Protein AF-A0A7V6TYP8-F1 (afdb_monomer_lite)

Structure (mmCIF, N/CA/C/O backbone):
data_AF-A0A7V6TYP8-F1
#
_entry.id   AF-A0A7V6TYP8-F1
#
loop_
_atom_site.group_PDB
_atom_site.id
_atom_site.typ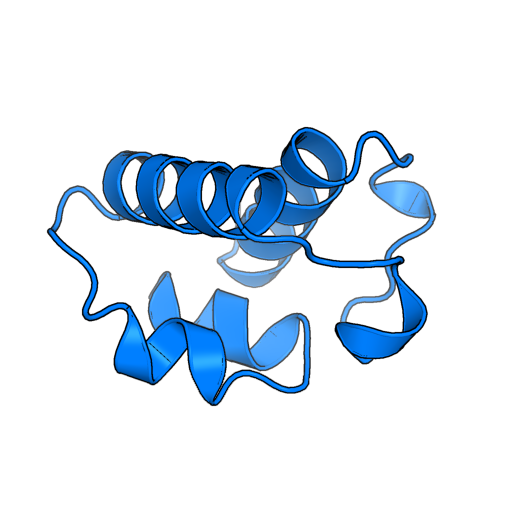e_symbol
_atom_site.label_atom_id
_atom_site.label_alt_id
_atom_site.label_comp_id
_atom_site.label_asym_id
_atom_site.label_entity_id
_atom_site.label_seq_id
_atom_site.pdbx_PDB_ins_code
_atom_site.Cartn_x
_atom_site.Cartn_y
_atom_site.Ca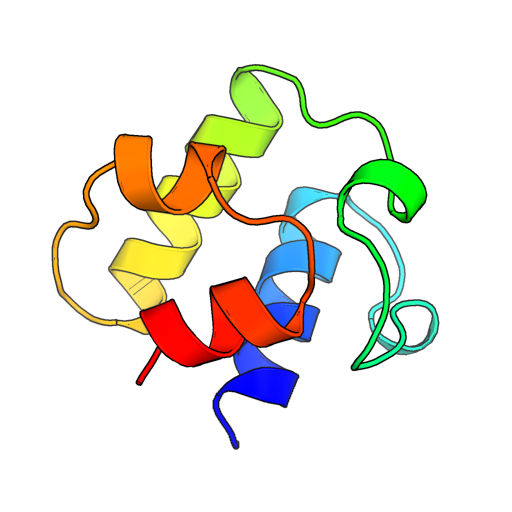rtn_z
_atom_site.occupancy
_atom_site.B_iso_or_equiv
_atom_site.auth_seq_id
_atom_site.auth_comp_id
_atom_site.auth_asym_id
_atom_site.auth_atom_id
_atom_site.pdbx_PDB_model_num
ATOM 1 N N . MET A 1 1 ? -15.987 0.467 -7.465 1.00 68.75 1 MET A N 1
ATOM 2 C CA . MET A 1 1 ? -14.565 0.077 -7.431 1.00 68.75 1 MET A CA 1
ATOM 3 C C . MET A 1 1 ? -14.419 -0.974 -6.349 1.00 68.75 1 MET A C 1
ATOM 5 O O . MET A 1 1 ? -14.911 -0.721 -5.252 1.00 68.75 1 MET A O 1
ATOM 9 N N . ASN A 1 2 ? -13.890 -2.156 -6.674 1.00 89.62 2 ASN A N 1
ATOM 10 C CA . ASN A 1 2 ? -13.676 -3.207 -5.674 1.00 89.62 2 ASN A CA 1
ATOM 11 C C . ASN A 1 2 ? -12.436 -2.867 -4.818 1.00 89.62 2 ASN A C 1
ATOM 13 O O . ASN A 1 2 ? -11.666 -1.968 -5.167 1.00 89.62 2 ASN A O 1
ATOM 17 N N . SER A 1 3 ? -12.257 -3.549 -3.691 1.00 91.88 3 SER A N 1
ATOM 18 C CA . SER A 1 3 ? -11.173 -3.241 -2.745 1.00 91.88 3 SER A CA 1
ATOM 19 C C . SER A 1 3 ? -9.786 -3.567 -3.290 1.00 91.88 3 SER A C 1
ATOM 21 O O . SER A 1 3 ? -8.799 -2.963 -2.885 1.00 91.88 3 SER A O 1
ATOM 23 N N . LEU A 1 4 ? -9.717 -4.435 -4.297 1.00 93.44 4 LEU A N 1
ATOM 24 C CA . LEU A 1 4 ? -8.479 -4.803 -4.966 1.00 93.44 4 LEU A CA 1
ATOM 25 C C . LEU A 1 4 ? -8.001 -3.716 -5.942 1.00 93.44 4 LEU A C 1
ATOM 27 O O . LEU A 1 4 ? -6.821 -3.381 -5.965 1.00 93.44 4 LEU A O 1
ATOM 31 N N . ASP A 1 5 ? -8.918 -3.092 -6.679 1.00 93.06 5 ASP A N 1
ATOM 32 C CA . ASP A 1 5 ? -8.641 -1.911 -7.498 1.00 93.06 5 ASP A CA 1
ATOM 33 C C . ASP A 1 5 ? -8.230 -0.731 -6.608 1.00 93.06 5 ASP A C 1
ATOM 35 O O . ASP A 1 5 ? -7.232 -0.078 -6.891 1.00 93.06 5 ASP A O 1
ATOM 39 N N . LYS A 1 6 ? -8.921 -0.513 -5.476 1.00 93.38 6 LYS A N 1
ATOM 40 C CA . LYS 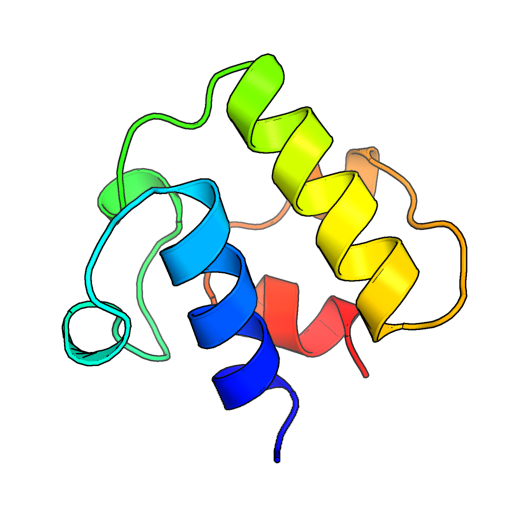A 1 6 ? -8.519 0.508 -4.489 1.00 93.38 6 LYS A CA 1
ATOM 41 C C . LYS A 1 6 ? -7.098 0.275 -3.976 1.00 93.38 6 LYS A C 1
ATOM 43 O O . LYS A 1 6 ? -6.311 1.217 -3.933 1.00 93.38 6 LYS A O 1
ATOM 48 N N . ALA A 1 7 ? -6.772 -0.965 -3.610 1.00 94.62 7 ALA A N 1
ATOM 49 C CA . ALA A 1 7 ? -5.439 -1.339 -3.154 1.00 94.62 7 ALA A CA 1
ATOM 50 C C . ALA A 1 7 ? -4.373 -1.016 -4.210 1.00 94.62 7 ALA A C 1
ATOM 52 O O . ALA A 1 7 ? -3.368 -0.384 -3.885 1.00 94.62 7 ALA A O 1
ATOM 53 N N . ARG A 1 8 ? -4.609 -1.369 -5.483 1.00 95.12 8 ARG A N 1
ATOM 54 C CA . ARG A 1 8 ? -3.689 -1.007 -6.572 1.00 95.12 8 ARG A CA 1
ATOM 55 C C . ARG A 1 8 ? -3.543 0.502 -6.722 1.00 95.12 8 ARG A C 1
ATOM 57 O O . ARG A 1 8 ? -2.417 0.972 -6.834 1.00 95.12 8 ARG A O 1
ATOM 64 N N . THR A 1 9 ? -4.641 1.257 -6.708 1.00 95.00 9 THR A N 1
ATOM 65 C CA . THR A 1 9 ? -4.598 2.719 -6.845 1.00 95.00 9 THR A CA 1
ATOM 66 C C . THR A 1 9 ? -3.794 3.368 -5.714 1.00 95.00 9 THR A C 1
ATOM 68 O O . THR A 1 9 ? -2.978 4.252 -5.978 1.00 95.00 9 THR A O 1
ATOM 71 N N . ILE A 1 10 ? -3.971 2.914 -4.466 1.00 94.94 10 ILE A N 1
ATOM 72 C CA . ILE A 1 10 ? -3.193 3.400 -3.315 1.00 94.94 10 ILE A CA 1
ATOM 73 C C . ILE A 1 10 ? -1.706 3.096 -3.516 1.00 94.94 10 ILE A C 1
ATOM 75 O O . ILE A 1 10 ? -0.879 4.003 -3.449 1.00 94.94 10 ILE A O 1
ATOM 79 N N . LEU A 1 11 ? -1.359 1.847 -3.833 1.00 94.56 11 LEU A N 1
ATOM 80 C CA . LEU A 1 11 ? 0.037 1.444 -4.022 1.00 94.56 11 LEU A CA 1
ATOM 81 C C . LEU A 1 11 ? 0.696 2.170 -5.198 1.00 94.56 11 LEU A C 1
ATOM 83 O O . LEU A 1 11 ? 1.819 2.644 -5.062 1.00 94.56 11 LEU A O 1
ATOM 87 N N . ALA A 1 12 ? -0.006 2.331 -6.320 1.00 94.81 12 ALA A N 1
ATOM 88 C CA . ALA A 1 12 ? 0.469 3.082 -7.480 1.00 94.81 12 ALA A CA 1
ATOM 89 C C . ALA A 1 12 ? 0.811 4.533 -7.111 1.00 94.81 12 ALA A C 1
ATOM 91 O O . ALA A 1 12 ? 1.882 5.037 -7.457 1.00 94.81 12 ALA A O 1
ATOM 92 N N . LYS A 1 13 ? -0.071 5.184 -6.342 1.00 93.69 13 LYS A N 1
ATOM 93 C CA . LYS A 1 13 ? 0.117 6.555 -5.860 1.00 93.69 13 LYS A CA 1
ATOM 94 C C . LYS A 1 13 ? 1.292 6.668 -4.886 1.00 93.69 13 LYS A C 1
ATOM 96 O O . LYS A 1 13 ? 2.110 7.569 -5.043 1.00 93.69 13 LYS A O 1
ATOM 101 N N . CYS A 1 14 ? 1.392 5.771 -3.906 1.00 93.94 14 CYS A N 1
ATOM 102 C CA . CYS A 1 14 ? 2.429 5.821 -2.870 1.00 93.94 14 CYS A CA 1
ATOM 103 C C . CYS A 1 14 ? 3.821 5.428 -3.388 1.00 93.94 14 CYS A C 1
ATOM 105 O O . CYS A 1 14 ? 4.822 5.966 -2.920 1.00 93.94 14 CYS A O 1
ATOM 107 N N . LEU A 1 15 ? 3.891 4.500 -4.346 1.00 92.25 15 LEU A N 1
ATOM 108 C CA . LEU A 1 15 ? 5.144 4.007 -4.929 1.00 92.25 15 LEU A CA 1
ATOM 109 C C . LEU A 1 15 ? 5.569 4.769 -6.186 1.00 92.25 15 LEU A C 1
ATOM 111 O O . LEU A 1 15 ? 6.656 4.524 -6.704 1.00 92.25 15 LEU A O 1
ATOM 115 N N . PHE A 1 16 ? 4.740 5.698 -6.667 1.00 91.50 16 PHE A N 1
ATOM 116 C CA . PHE A 1 16 ? 4.975 6.453 -7.899 1.00 91.50 16 PHE A CA 1
ATOM 117 C C . PHE A 1 16 ? 5.204 5.542 -9.119 1.00 91.50 16 PHE A C 1
ATOM 119 O O . PHE A 1 16 ? 6.051 5.822 -9.969 1.00 91.50 16 PHE A O 1
ATOM 126 N N . ILE A 1 17 ? 4.432 4.454 -9.212 1.00 92.50 17 ILE A N 1
ATOM 127 C CA . ILE A 1 17 ? 4.464 3.502 -10.332 1.00 92.50 17 ILE A CA 1
ATOM 128 C C . ILE A 1 17 ? 3.103 3.447 -11.043 1.00 92.50 17 ILE A C 1
ATOM 130 O O . ILE A 1 17 ? 2.079 3.734 -10.423 1.00 92.50 17 ILE A O 1
ATOM 134 N N . PRO A 1 18 ? 3.055 3.072 -12.334 1.00 93.00 18 PRO A N 1
ATOM 135 C CA . PRO A 1 18 ? 1.792 2.934 -13.059 1.00 93.00 18 PRO A CA 1
ATOM 136 C C . PRO A 1 18 ? 0.889 1.860 -12.437 1.00 93.00 18 PRO A C 1
ATOM 138 O O . PRO A 1 18 ? 1.351 0.749 -12.175 1.00 93.00 18 PRO A O 1
ATOM 141 N N . GLU A 1 19 ? -0.402 2.145 -12.247 1.00 93.25 19 GLU A N 1
ATOM 142 C CA . GLU A 1 19 ? -1.353 1.182 -11.664 1.00 93.25 19 GLU A CA 1
ATOM 143 C C . GLU A 1 19 ? -1.462 -0.094 -12.509 1.00 93.25 19 GLU A C 1
ATOM 145 O O . GLU A 1 19 ? -1.471 -1.201 -11.974 1.00 93.25 19 GLU A O 1
ATOM 150 N N . GLU A 1 20 ? -1.454 0.047 -13.834 1.00 90.94 20 GLU A N 1
ATOM 151 C CA . GLU A 1 20 ? -1.476 -1.055 -14.798 1.00 90.94 20 GLU A CA 1
ATOM 152 C C . GLU A 1 20 ? -0.255 -1.986 -14.715 1.00 90.94 20 GLU A C 1
ATOM 154 O O . GLU A 1 20 ? -0.286 -3.088 -15.264 1.00 90.94 20 GLU A O 1
ATOM 159 N N . SER A 1 21 ? 0.814 -1.573 -14.025 1.00 91.00 21 SER A N 1
ATOM 160 C CA . SER A 1 21 ? 1.994 -2.412 -13.789 1.00 91.00 21 SER A CA 1
ATOM 161 C C . SER A 1 21 ? 1.867 -3.304 -12.548 1.00 91.00 21 SER A C 1
ATOM 163 O O . SER A 1 21 ? 2.634 -4.255 -12.393 1.00 91.00 21 SER A O 1
ATOM 165 N N . ILE A 1 22 ? 0.882 -3.039 -11.684 1.00 92.75 22 ILE A N 1
ATOM 166 C CA . ILE A 1 22 ? 0.659 -3.765 -10.434 1.00 92.75 22 ILE A CA 1
ATOM 167 C C . ILE A 1 22 ? -0.313 -4.913 -10.695 1.00 92.75 22 ILE A C 1
ATOM 169 O O . ILE A 1 22 ? -1.499 -4.713 -10.963 1.00 92.75 22 ILE A O 1
ATOM 173 N N . ARG A 1 23 ? 0.168 -6.150 -10.583 1.00 90.44 23 ARG A N 1
ATOM 174 C CA . ARG A 1 23 ? -0.725 -7.310 -10.639 1.00 90.44 23 ARG A CA 1
ATOM 175 C C . ARG A 1 23 ? -1.542 -7.424 -9.355 1.00 90.44 23 ARG A C 1
ATOM 177 O O . ARG A 1 23 ? -1.076 -7.092 -8.272 1.00 90.44 23 ARG A O 1
ATOM 184 N N . ALA A 1 24 ? -2.751 -7.962 -9.485 1.00 82.31 24 ALA A N 1
ATOM 185 C CA . ALA A 1 24 ? -3.654 -8.206 -8.362 1.00 82.31 24 ALA A CA 1
ATOM 186 C C . ALA A 1 24 ? -3.077 -9.141 -7.283 1.00 82.31 24 ALA A C 1
ATOM 188 O O . ALA A 1 24 ? -3.434 -9.041 -6.114 1.00 82.31 24 ALA A O 1
ATOM 189 N N . ASP A 1 25 ? -2.204 -10.052 -7.702 1.00 84.69 25 ASP A N 1
ATOM 190 C CA . ASP A 1 25 ? -1.513 -11.050 -6.892 1.00 84.69 25 ASP A CA 1
ATOM 191 C C . ASP A 1 25 ? -0.037 -10.694 -6.659 1.00 84.69 25 ASP A C 1
ATOM 193 O O . ASP A 1 25 ? 0.740 -11.560 -6.276 1.00 84.69 25 ASP A O 1
ATOM 197 N N . ALA A 1 26 ? 0.375 -9.453 -6.945 1.00 91.06 26 ALA A N 1
ATOM 198 C CA . ALA A 1 26 ? 1.764 -9.054 -6.780 1.00 91.06 26 ALA A CA 1
ATOM 199 C C . ALA A 1 26 ? 2.164 -9.030 -5.301 1.00 91.06 26 ALA A C 1
ATOM 201 O O . ALA A 1 26 ? 1.442 -8.483 -4.459 1.00 91.06 26 ALA A O 1
ATOM 202 N N . ASP A 1 27 ? 3.362 -9.542 -5.027 1.00 92.06 27 ASP A N 1
ATOM 203 C CA . ASP A 1 27 ? 4.024 -9.356 -3.743 1.00 92.06 27 ASP A CA 1
ATOM 204 C C . ASP A 1 27 ? 4.406 -7.885 -3.587 1.00 92.06 27 ASP A C 1
ATOM 206 O O . ASP A 1 27 ? 5.015 -7.288 -4.479 1.00 92.06 27 ASP A O 1
ATOM 210 N N . ILE A 1 28 ? 4.120 -7.302 -2.433 1.00 89.69 28 ILE A N 1
ATOM 211 C CA . ILE A 1 28 ? 4.439 -5.909 -2.108 1.00 89.69 28 ILE A CA 1
ATOM 212 C C . ILE A 1 28 ? 5.943 -5.648 -2.235 1.00 89.69 28 ILE A C 1
ATOM 214 O O . ILE A 1 28 ? 6.355 -4.636 -2.801 1.00 89.69 28 ILE A O 1
ATOM 218 N N . ALA A 1 29 ? 6.766 -6.605 -1.798 1.00 86.81 29 ALA A N 1
ATOM 219 C CA . ALA A 1 29 ? 8.222 -6.535 -1.911 1.00 86.81 29 ALA A CA 1
ATOM 220 C C . ALA A 1 29 ? 8.721 -6.448 -3.368 1.00 86.81 29 ALA A C 1
ATOM 222 O O . ALA A 1 29 ? 9.841 -5.998 -3.607 1.00 86.81 29 ALA A O 1
ATOM 223 N N . SER A 1 30 ? 7.905 -6.866 -4.343 1.00 89.12 30 SER A N 1
ATOM 224 C CA . SER A 1 30 ? 8.236 -6.795 -5.771 1.00 89.12 30 SER A CA 1
ATOM 225 C C . SER A 1 30 ? 7.911 -5.441 -6.412 1.00 89.12 30 SER A C 1
ATOM 227 O O . SER A 1 30 ? 8.443 -5.134 -7.477 1.00 89.12 30 SER A O 1
ATOM 229 N N . LEU A 1 31 ? 7.071 -4.619 -5.770 1.00 87.25 31 LEU A N 1
ATOM 230 C CA . LEU A 1 31 ? 6.588 -3.347 -6.323 1.00 87.25 31 LEU A CA 1
ATOM 231 C C . LEU A 1 31 ? 7.579 -2.193 -6.139 1.00 87.25 31 LEU A C 1
ATOM 233 O O . LEU A 1 31 ? 7.498 -1.185 -6.838 1.00 87.25 31 LEU A O 1
ATOM 237 N N . GLY A 1 32 ? 8.520 -2.331 -5.208 1.00 84.38 32 GLY A N 1
ATOM 238 C CA . GLY A 1 32 ? 9.530 -1.321 -4.930 1.00 84.38 32 GLY A CA 1
ATOM 239 C C . GLY A 1 32 ? 9.993 -1.351 -3.481 1.00 84.38 32 GLY A C 1
ATOM 240 O O . GLY A 1 32 ? 9.592 -2.195 -2.683 1.00 84.38 32 GLY A O 1
ATOM 241 N N . LYS A 1 33 ? 10.863 -0.402 -3.132 1.00 85.12 33 LYS A N 1
ATOM 242 C CA . LYS A 1 33 ? 11.305 -0.224 -1.751 1.00 85.12 33 LYS A CA 1
ATOM 243 C C . LYS A 1 33 ? 10.255 0.583 -0.989 1.00 85.12 33 LYS A C 1
ATOM 245 O O . LYS A 1 33 ? 10.057 1.752 -1.298 1.00 85.12 33 LYS A O 1
ATOM 250 N N . ILE A 1 34 ? 9.647 -0.019 0.028 1.00 89.19 34 ILE A N 1
ATOM 251 C CA . ILE A 1 34 ? 8.848 0.706 1.019 1.00 89.19 34 ILE A CA 1
ATOM 252 C C . ILE A 1 34 ? 9.800 1.178 2.113 1.00 89.19 34 ILE A C 1
ATOM 254 O O . ILE A 1 34 ? 10.308 0.381 2.901 1.00 89.19 34 ILE A O 1
ATOM 258 N N . ASP A 1 35 ? 10.104 2.471 2.115 1.00 89.94 35 ASP A N 1
ATOM 259 C CA . ASP A 1 35 ? 10.783 3.110 3.237 1.00 89.94 35 ASP A CA 1
ATOM 260 C C . ASP A 1 35 ? 9.772 3.680 4.243 1.00 89.94 35 ASP A C 1
ATOM 262 O O . ASP A 1 35 ? 8.560 3.543 4.081 1.00 89.94 35 ASP A O 1
ATOM 266 N N . SER A 1 36 ? 10.272 4.307 5.309 1.00 90.62 36 SER A N 1
ATOM 267 C CA . SER A 1 36 ? 9.427 4.874 6.361 1.00 90.62 36 SER A CA 1
ATOM 268 C C . SER A 1 36 ? 8.456 5.941 5.849 1.00 90.62 36 SER A C 1
ATOM 270 O O . SER A 1 36 ? 7.364 6.062 6.388 1.00 90.62 36 SER A O 1
ATOM 272 N N . LEU A 1 37 ? 8.834 6.717 4.827 1.00 91.75 37 LEU A N 1
ATOM 273 C CA . LEU A 1 37 ? 7.976 7.769 4.284 1.00 91.75 37 LEU A CA 1
ATOM 274 C C . LEU A 1 37 ? 6.897 7.169 3.384 1.00 91.75 37 LEU A C 1
ATOM 276 O O . LEU A 1 37 ? 5.730 7.534 3.493 1.00 91.75 37 LEU A O 1
ATOM 280 N N . THR A 1 38 ? 7.271 6.230 2.516 1.00 92.06 38 THR A N 1
ATOM 281 C CA . THR A 1 38 ? 6.315 5.488 1.692 1.00 92.06 38 THR A CA 1
ATOM 282 C C . THR A 1 38 ? 5.311 4.734 2.556 1.00 92.06 38 THR A C 1
ATOM 284 O O . THR A 1 38 ? 4.122 4.751 2.256 1.00 92.06 38 THR A O 1
ATOM 287 N N . PHE A 1 39 ? 5.772 4.101 3.635 1.00 92.94 39 PHE A N 1
ATOM 288 C CA . PHE A 1 39 ? 4.905 3.396 4.570 1.00 92.94 39 PHE A CA 1
ATOM 289 C C . PHE A 1 39 ? 3.888 4.342 5.220 1.00 92.94 39 PHE A C 1
ATOM 291 O O . PHE A 1 39 ? 2.695 4.064 5.177 1.00 92.94 39 PHE A O 1
ATOM 298 N N . GLU A 1 40 ? 4.337 5.494 5.724 1.00 94.19 40 GLU A N 1
ATOM 299 C CA . GLU A 1 40 ? 3.452 6.513 6.305 1.00 94.19 40 GLU A CA 1
ATOM 300 C C . GLU A 1 40 ? 2.398 7.006 5.298 1.00 94.19 40 GLU A C 1
ATOM 302 O O . GLU A 1 40 ? 1.225 7.167 5.632 1.00 94.19 40 GLU A O 1
ATOM 307 N N . LEU A 1 41 ? 2.789 7.195 4.033 1.00 94.06 41 LEU A N 1
ATOM 308 C CA . LEU A 1 41 ? 1.854 7.556 2.965 1.00 94.06 41 LEU A CA 1
ATOM 309 C C . LEU A 1 41 ? 0.815 6.458 2.716 1.00 94.06 41 LEU A C 1
ATOM 311 O O . LEU A 1 41 ? -0.350 6.776 2.501 1.00 94.06 41 LEU A O 1
ATOM 315 N N . ILE A 1 42 ? 1.216 5.184 2.743 1.00 94.50 42 ILE A N 1
ATOM 316 C CA . ILE A 1 42 ? 0.285 4.059 2.591 1.00 94.50 42 ILE A CA 1
ATOM 317 C C . ILE A 1 42 ? -0.717 4.053 3.746 1.00 94.50 42 ILE A C 1
ATOM 319 O O . ILE A 1 42 ? -1.913 3.961 3.482 1.00 94.50 42 ILE A O 1
ATOM 323 N N . VAL A 1 43 ? -0.258 4.208 4.994 1.00 94.75 43 VAL A N 1
ATOM 324 C CA . VAL A 1 43 ? -1.133 4.293 6.179 1.00 94.75 43 VAL A CA 1
ATOM 325 C C . VAL A 1 43 ? -2.184 5.385 5.976 1.00 94.75 43 VAL A C 1
ATOM 327 O O . VAL A 1 43 ? -3.378 5.090 5.966 1.00 94.75 43 VAL A O 1
ATOM 330 N N . LEU A 1 44 ? -1.751 6.616 5.691 1.00 95.00 44 LEU A N 1
ATOM 331 C CA . LEU A 1 44 ? -2.647 7.759 5.493 1.00 95.00 44 LEU A CA 1
ATOM 332 C C . LEU A 1 44 ? -3.665 7.535 4.367 1.00 95.00 44 LEU A C 1
ATOM 334 O O . LEU A 1 44 ? -4.836 7.887 4.499 1.00 95.00 44 LEU A O 1
ATOM 338 N N . GLU A 1 45 ? -3.247 6.970 3.235 1.00 95.25 45 GLU A N 1
ATOM 339 C CA . GLU A 1 45 ? -4.151 6.719 2.109 1.00 95.25 45 GLU A CA 1
ATOM 340 C C . GLU A 1 45 ? -5.157 5.601 2.406 1.00 95.25 45 GLU A C 1
ATOM 342 O O . GLU A 1 45 ? -6.313 5.697 1.993 1.00 95.25 45 GLU A O 1
ATOM 347 N N . VAL A 1 46 ? -4.761 4.572 3.158 1.00 94.25 46 VAL A N 1
ATOM 348 C CA . VAL A 1 46 ? -5.663 3.500 3.600 1.00 94.25 46 VAL A CA 1
ATOM 349 C C . VAL A 1 46 ? -6.684 4.032 4.602 1.00 94.25 46 VAL A C 1
ATOM 351 O O . VAL A 1 46 ? -7.872 3.728 4.478 1.00 94.25 46 VAL A O 1
ATOM 354 N N . GLU A 1 47 ? -6.268 4.859 5.558 1.00 94.94 47 GLU A N 1
ATOM 355 C CA . GLU A 1 47 ? -7.173 5.499 6.518 1.00 94.94 47 GLU A CA 1
ATOM 356 C C . GLU A 1 47 ? -8.164 6.429 5.816 1.00 94.94 47 GLU A C 1
ATOM 358 O O . GLU A 1 47 ? -9.372 6.351 6.043 1.00 94.94 47 GLU A O 1
ATOM 363 N N . ASN A 1 48 ? -7.681 7.238 4.870 1.00 93.88 48 ASN A N 1
ATOM 364 C CA . ASN A 1 48 ? -8.533 8.089 4.042 1.00 93.88 48 ASN A CA 1
ATOM 365 C C . ASN A 1 48 ? -9.528 7.276 3.199 1.00 93.88 48 ASN A C 1
ATOM 367 O O . ASN A 1 48 ? -10.677 7.687 3.033 1.00 93.88 48 ASN A O 1
ATOM 371 N N . ALA A 1 49 ? -9.111 6.127 2.658 1.00 92.62 49 ALA A N 1
ATOM 372 C CA . ALA A 1 49 ? -9.957 5.282 1.818 1.00 92.62 49 ALA A CA 1
ATOM 373 C C . ALA A 1 49 ? -10.986 4.460 2.611 1.00 92.62 49 ALA A C 1
ATOM 375 O O . ALA A 1 49 ? -12.070 4.179 2.090 1.00 92.62 49 ALA A O 1
ATOM 376 N N . SER A 1 50 ? -10.646 4.058 3.837 1.00 90.81 50 SER A N 1
ATOM 377 C CA . SER A 1 50 ? -11.493 3.240 4.716 1.00 90.81 50 SER A CA 1
ATOM 378 C C . SER A 1 50 ? -12.343 4.072 5.684 1.00 90.81 50 SER A C 1
ATOM 380 O O . SER A 1 50 ? -13.349 3.581 6.195 1.00 90.81 50 SER A O 1
ATOM 382 N N . GLY A 1 51 ? -11.981 5.337 5.919 1.00 93.00 51 GLY A N 1
ATOM 383 C CA . GLY A 1 51 ? -12.652 6.224 6.870 1.00 93.00 51 GLY A CA 1
ATOM 384 C C . GLY A 1 51 ? -12.433 5.835 8.335 1.00 93.00 51 GLY A C 1
ATOM 385 O O . GLY A 1 51 ? -13.201 6.264 9.197 1.00 93.00 51 GLY A O 1
ATOM 386 N N . ARG A 1 52 ? -11.422 5.008 8.618 1.00 92.56 52 ARG A N 1
ATOM 387 C CA . ARG A 1 52 ? -11.055 4.545 9.960 1.00 92.56 52 ARG A CA 1
ATOM 388 C C . ARG A 1 52 ? -9.544 4.563 10.131 1.00 92.56 52 ARG A C 1
A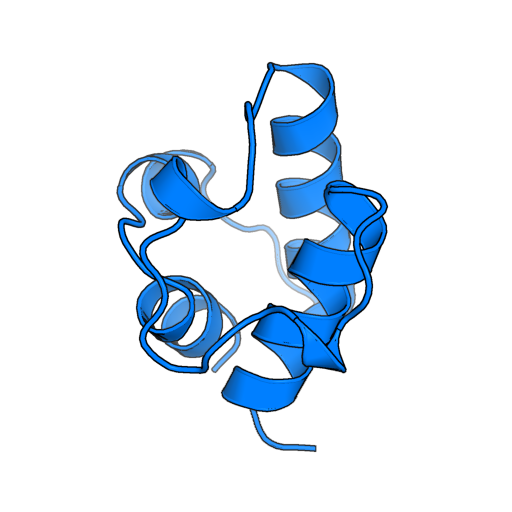TOM 390 O O . ARG A 1 52 ? -8.822 4.408 9.154 1.00 92.56 52 ARG A O 1
ATOM 397 N N . GLU A 1 53 ? -9.093 4.688 11.373 1.00 92.62 53 GLU A N 1
ATOM 398 C CA . GLU A 1 53 ? -7.687 4.451 11.704 1.00 92.62 53 GLU A CA 1
ATOM 399 C C . GLU A 1 53 ? -7.318 2.990 11.405 1.00 92.62 53 GLU A C 1
ATOM 401 O O . GLU A 1 53 ? -8.132 2.065 11.575 1.00 92.62 53 GLU A O 1
ATOM 406 N N . VAL A 1 54 ? -6.091 2.782 10.935 1.00 90.06 54 VAL A N 1
ATOM 407 C CA . VAL A 1 54 ? -5.551 1.454 10.632 1.00 90.06 54 VAL A CA 1
ATOM 408 C C . VAL A 1 54 ? -4.362 1.187 11.533 1.00 90.06 54 VAL A C 1
ATOM 410 O O . VAL A 1 54 ? -3.472 2.016 11.665 1.00 90.06 54 VAL A O 1
ATOM 413 N N . ASP A 1 55 ? -4.341 0.001 12.142 1.00 90.94 55 ASP A N 1
ATOM 414 C CA . ASP A 1 55 ? -3.191 -0.440 12.923 1.00 90.94 55 ASP A CA 1
ATOM 415 C C . ASP A 1 55 ? -1.983 -0.626 11.985 1.00 90.94 55 ASP A C 1
ATOM 417 O O . ASP A 1 55 ? -2.029 -1.496 11.104 1.00 90.94 55 ASP A O 1
ATOM 421 N N . PRO A 1 56 ? -0.888 0.139 12.159 1.00 88.06 56 PRO A N 1
ATOM 422 C CA . PRO A 1 56 ? 0.302 0.006 11.327 1.00 88.06 56 PRO A CA 1
ATOM 423 C C . PRO A 1 56 ? 0.903 -1.405 11.356 1.00 88.06 56 PRO A C 1
ATOM 425 O O . PRO A 1 56 ? 1.550 -1.811 10.392 1.00 88.06 56 PRO A O 1
ATOM 428 N N . ILE A 1 57 ? 0.672 -2.183 12.420 1.00 90.44 57 ILE A N 1
ATOM 429 C CA . ILE A 1 57 ? 1.116 -3.580 12.496 1.00 90.44 57 ILE A CA 1
ATOM 430 C C . ILE A 1 57 ? 0.436 -4.433 11.416 1.00 90.44 57 ILE A C 1
ATOM 432 O O . ILE A 1 57 ? 1.109 -5.231 10.772 1.00 90.44 57 ILE A O 1
ATOM 436 N N . GLN A 1 58 ? -0.850 -4.207 11.126 1.00 89.94 58 GLN A N 1
ATOM 437 C CA .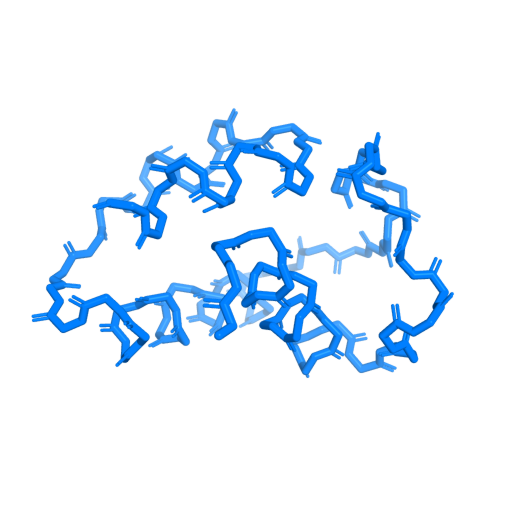 GLN A 1 58 ? -1.562 -4.935 10.064 1.00 89.94 58 GLN A CA 1
ATOM 438 C C . GLN A 1 58 ? -0.983 -4.639 8.676 1.00 89.94 58 GLN A C 1
ATOM 440 O O . GLN A 1 58 ? -0.940 -5.515 7.817 1.00 89.94 58 GLN A O 1
ATOM 445 N N . LEU A 1 59 ? -0.522 -3.405 8.455 1.00 89.38 59 LEU A N 1
ATOM 446 C CA . LEU A 1 59 ? 0.112 -3.001 7.199 1.00 89.38 59 LEU A CA 1
ATOM 447 C C . LEU A 1 59 ? 1.552 -3.515 7.075 1.00 89.38 59 LEU A C 1
ATOM 449 O O . LEU A 1 59 ? 2.018 -3.731 5.960 1.00 89.38 59 LEU A O 1
ATOM 453 N N . LEU A 1 60 ? 2.255 -3.727 8.192 1.00 89.06 60 LEU A N 1
ATOM 454 C CA . LEU A 1 60 ? 3.588 -4.341 8.208 1.00 89.06 60 LEU A CA 1
ATOM 455 C C . LEU A 1 60 ? 3.556 -5.841 7.896 1.00 89.06 60 LEU A C 1
ATOM 457 O O . LEU A 1 60 ? 4.516 -6.360 7.333 1.00 89.06 60 LEU A O 1
ATOM 461 N N . GLU A 1 61 ? 2.476 -6.530 8.261 1.00 89.62 61 GLU A N 1
ATOM 462 C CA . GLU A 1 61 ? 2.290 -7.970 8.022 1.00 89.62 61 GLU A CA 1
ATOM 463 C C . GLU A 1 61 ? 1.775 -8.299 6.613 1.00 89.62 61 GLU A C 1
ATOM 465 O O . GLU A 1 61 ? 1.647 -9.467 6.250 1.00 89.62 61 GLU A O 1
ATOM 470 N N . MET A 1 62 ? 1.470 -7.285 5.805 1.00 90.56 6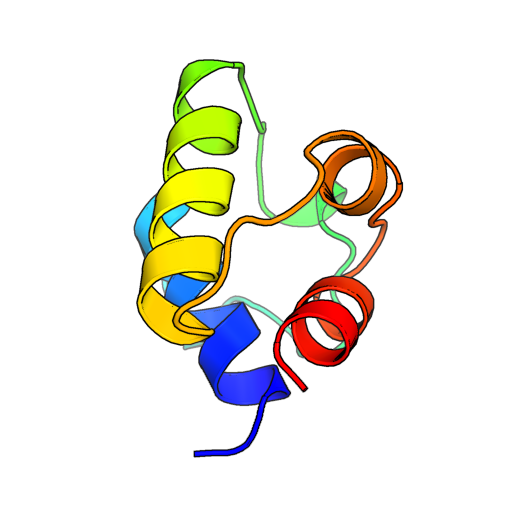2 MET A N 1
ATOM 471 C CA . MET A 1 62 ? 1.001 -7.472 4.440 1.00 90.56 62 MET A CA 1
ATOM 472 C C . MET A 1 62 ? 2.133 -7.968 3.525 1.00 90.56 62 MET A C 1
ATOM 474 O O . MET A 1 62 ? 3.200 -7.359 3.431 1.00 90.56 62 MET A O 1
ATOM 478 N N . GLU A 1 63 ? 1.845 -9.011 2.747 1.00 91.38 63 GLU A N 1
ATOM 479 C CA . GLU A 1 63 ? 2.784 -9.582 1.777 1.00 91.38 63 GLU A CA 1
ATOM 480 C C . GLU A 1 63 ? 2.380 -9.266 0.332 1.00 91.38 63 GLU A C 1
ATOM 482 O O . GLU A 1 63 ? 3.239 -9.157 -0.540 1.00 91.38 63 GLU A O 1
ATOM 487 N N . SER A 1 64 ? 1.087 -9.050 0.077 1.00 93.69 64 SER A N 1
ATOM 488 C CA . SER A 1 64 ? 0.502 -8.931 -1.258 1.00 93.69 64 SER A CA 1
ATOM 489 C C . SER A 1 64 ? -0.511 -7.789 -1.384 1.00 93.69 64 SER A C 1
ATOM 491 O O . SER A 1 64 ? -1.121 -7.339 -0.413 1.00 93.69 64 SER A O 1
ATOM 493 N N . VAL A 1 65 ? -0.783 -7.372 -2.624 1.00 93.81 65 VAL A N 1
ATOM 494 C CA . VAL A 1 65 ? -1.870 -6.420 -2.944 1.00 93.81 65 VAL A CA 1
ATOM 495 C C . VAL A 1 65 ? -3.232 -6.916 -2.431 1.00 93.81 65 VAL A C 1
ATOM 497 O O . VAL A 1 65 ? -4.090 -6.121 -2.041 1.00 93.81 65 VAL A O 1
ATOM 500 N N . ALA A 1 66 ? -3.435 -8.234 -2.393 1.00 93.44 66 ALA A N 1
ATOM 501 C CA . ALA A 1 66 ? -4.660 -8.839 -1.888 1.00 93.44 66 ALA A CA 1
ATOM 502 C C . ALA A 1 66 ? -4.813 -8.702 -0.361 1.00 93.44 66 ALA A C 1
ATOM 504 O O . ALA A 1 66 ? -5.944 -8.655 0.122 1.00 93.44 66 ALA A O 1
ATOM 505 N N . ASP A 1 67 ? -3.717 -8.630 0.402 1.00 93.00 67 ASP A N 1
ATOM 506 C CA . ASP A 1 67 ? -3.780 -8.343 1.841 1.00 93.00 67 ASP A CA 1
ATOM 507 C C . ASP A 1 67 ? -4.252 -6.907 2.078 1.00 93.00 67 ASP A C 1
ATOM 509 O O . ASP A 1 67 ? -5.161 -6.689 2.877 1.00 93.00 67 ASP A O 1
ATOM 513 N N . LEU A 1 68 ? -3.732 -5.943 1.308 1.00 93.38 68 LEU A N 1
ATOM 514 C CA . LEU A 1 68 ? -4.203 -4.557 1.371 1.00 93.38 68 LEU A CA 1
ATOM 515 C C . LEU A 1 68 ? -5.693 -4.450 1.051 1.00 93.38 68 LEU A C 1
ATOM 517 O O . LEU A 1 68 ? -6.436 -3.746 1.728 1.00 93.38 68 LEU A O 1
ATOM 521 N N . ALA A 1 69 ? -6.140 -5.174 0.024 1.00 93.44 69 ALA A N 1
ATOM 522 C CA . ALA A 1 69 ? -7.544 -5.210 -0.361 1.00 93.44 69 ALA A CA 1
ATOM 523 C C . ALA A 1 69 ? -8.439 -5.709 0.784 1.00 93.44 69 ALA A C 1
ATOM 525 O O . ALA A 1 69 ? -9.512 -5.154 0.989 1.00 93.44 69 ALA A O 1
ATOM 526 N N . ARG A 1 70 ? -7.978 -6.702 1.559 1.00 92.38 70 ARG A N 1
ATOM 527 C CA . ARG A 1 70 ? -8.690 -7.211 2.742 1.00 92.38 70 ARG A CA 1
ATOM 528 C C . ARG A 1 70 ? -8.737 -6.210 3.893 1.00 92.38 70 ARG A C 1
ATOM 530 O O . ARG A 1 70 ? -9.696 -6.226 4.650 1.00 92.38 70 ARG A O 1
ATOM 537 N N . ILE A 1 71 ? -7.728 -5.351 4.030 1.00 90.75 71 ILE A N 1
ATOM 538 C CA . ILE A 1 71 ? -7.731 -4.264 5.022 1.00 90.75 71 ILE A CA 1
ATOM 539 C C . ILE A 1 71 ? -8.726 -3.162 4.617 1.00 90.75 71 ILE A C 1
ATOM 541 O O . ILE A 1 71 ? -9.270 -2.481 5.481 1.00 90.75 71 ILE A O 1
ATOM 545 N N . LEU A 1 72 ? -8.973 -2.973 3.319 1.00 90.00 72 LEU A N 1
ATOM 546 C CA . LEU A 1 72 ? -9.877 -1.942 2.792 1.00 90.00 72 LEU A CA 1
ATOM 547 C C . LEU A 1 72 ? -11.366 -2.334 2.785 1.00 90.00 72 LEU A C 1
ATOM 549 O O . LEU A 1 72 ? -12.200 -1.450 2.561 1.00 90.00 72 LEU A O 1
ATOM 553 N N . ASP A 1 73 ? -11.679 -3.617 2.980 1.00 84.31 73 ASP A N 1
ATOM 554 C CA . ASP A 1 73 ? -13.043 -4.138 3.181 1.00 84.31 73 ASP A CA 1
ATOM 555 C C . ASP A 1 73 ? -13.537 -3.913 4.624 1.00 84.31 73 ASP A C 1
ATOM 557 O O . ASP A 1 73 ? -14.758 -3.673 4.780 1.00 84.31 73 ASP A O 1
#

Sequence (73 aa):
MNSLDKARTILAKCLFIPEESIRADADIASLGKIDSLTFELIVLEVENASGREVDPIQLLEMESVADLARILD

Foldseek 3Di:
DALLLLLLVQLCVLLVHDSVVADSFDFSVVSDDCDPSSLVSSQVSLCVLQVHHDDSVQVVPGGGSVSSSVSSD

InterPro domains:
  IPR009081 Phosphopantetheine binding ACP domain [PF00550] (8-71)
  IPR009081 Phosphopantetheine binding ACP domain [PS50075] (1-73)
  IPR036736 ACP-like superfamily [G3DSA:1.10.1200.10] (1-73)
  IPR036736 ACP-like superfamily [SSF47336] (5-72)

Organism: NCBI:txid94625

Secondary structure (DSSP, 8-state):
--HHHHHHHHHHHHHT--GGGS-TT-BHHHH----HHHHHHHHHHHHHHHTS---HHHHHS--BHHHHHHHH-

pLDDT: mean 91.28, std 3.88, range [68.75, 95.25]

Radius of gyration: 10.74 Å; chains: 1; bounding box: 26×19×28 Å